Protein AF-A0A3P7K989-F1 (afdb_monomer_lite)

Organism: Onchocerca ochengi (NCBI:txid42157)

Structure (mmCIF, N/CA/C/O backbone):
data_AF-A0A3P7K989-F1
#
_entry.id   AF-A0A3P7K989-F1
#
loop_
_atom_site.group_PDB
_atom_site.id
_atom_site.type_symbol
_atom_site.label_atom_id
_atom_site.label_alt_id
_atom_site.label_comp_id
_atom_site.label_asym_id
_atom_site.label_entity_id
_atom_site.label_seq_id
_atom_site.pdbx_PDB_ins_code
_atom_site.Cartn_x
_atom_site.Cartn_y
_atom_site.Cartn_z
_atom_site.occupancy
_atom_site.B_iso_or_equiv
_atom_site.auth_seq_id
_atom_site.auth_comp_id
_atom_site.auth_asym_id
_atom_site.auth_atom_id
_atom_site.pdbx_PDB_model_num
ATOM 1 N N . CYS A 1 1 ? 12.024 3.795 -23.731 1.00 87.00 1 CYS A N 1
ATOM 2 C CA . CYS A 1 1 ? 11.121 3.128 -22.767 1.00 87.00 1 CYS A CA 1
ATOM 3 C C . CYS A 1 1 ? 11.545 3.517 -21.350 1.00 87.00 1 CYS A C 1
ATOM 5 O O . CYS A 1 1 ? 12.738 3.691 -21.145 1.00 87.00 1 CYS A O 1
ATOM 7 N N . GLN A 1 2 ? 10.616 3.710 -20.406 1.00 91.50 2 GLN A N 1
ATOM 8 C CA . GLN A 1 2 ? 10.931 4.067 -19.005 1.00 91.50 2 GLN A CA 1
ATOM 9 C C . GLN A 1 2 ? 10.994 2.856 -18.061 1.00 91.50 2 GLN A C 1
ATOM 11 O O . GLN A 1 2 ? 11.369 2.998 -16.898 1.00 91.50 2 GLN A O 1
ATOM 16 N N . TYR A 1 3 ? 10.612 1.680 -18.551 1.00 93.62 3 TYR A N 1
ATOM 17 C CA . TYR A 1 3 ? 10.545 0.445 -17.784 1.00 93.62 3 TYR A CA 1
ATOM 18 C C . TYR A 1 3 ? 11.619 -0.523 -18.268 1.00 93.62 3 TYR A C 1
ATOM 20 O O . TYR A 1 3 ? 12.061 -0.433 -19.412 1.00 93.62 3 TYR A O 1
ATOM 28 N N . ALA A 1 4 ? 12.030 -1.421 -17.378 1.00 94.62 4 ALA A N 1
ATOM 29 C CA . ALA A 1 4 ? 12.992 -2.467 -17.688 1.00 94.62 4 ALA A CA 1
ATOM 30 C C . ALA A 1 4 ? 12.389 -3.479 -18.675 1.00 94.62 4 ALA A C 1
ATOM 32 O O . ALA A 1 4 ? 11.234 -3.880 -18.510 1.00 94.62 4 ALA A O 1
ATOM 33 N N . HIS A 1 5 ? 13.172 -3.911 -19.661 1.00 94.25 5 HIS A N 1
ATOM 34 C CA . HIS A 1 5 ? 12.823 -4.988 -20.595 1.00 94.25 5 HIS A CA 1
ATOM 35 C C . HIS A 1 5 ? 13.372 -6.358 -20.170 1.00 94.25 5 HIS A C 1
ATOM 37 O O . HIS A 1 5 ? 13.144 -7.348 -20.858 1.00 94.25 5 HIS A O 1
ATOM 43 N N . GLY A 1 6 ? 14.056 -6.421 -19.028 1.00 91.75 6 GLY A N 1
ATOM 44 C CA . GLY A 1 6 ? 14.622 -7.632 -18.446 1.00 91.75 6 GLY A CA 1
ATOM 45 C C . GLY A 1 6 ? 15.124 -7.377 -17.026 1.00 91.75 6 GLY A C 1
ATOM 46 O O . GLY A 1 6 ? 15.021 -6.260 -16.506 1.00 91.75 6 GLY A O 1
ATOM 47 N N . GLU A 1 7 ? 15.631 -8.412 -16.359 1.00 91.25 7 GLU A N 1
ATOM 48 C CA . GLU A 1 7 ? 16.084 -8.299 -14.966 1.00 91.25 7 GLU A CA 1
ATOM 49 C C . GLU A 1 7 ? 17.368 -7.467 -14.856 1.00 91.25 7 GLU A C 1
ATOM 51 O O . GLU A 1 7 ? 17.533 -6.702 -13.907 1.00 91.25 7 GLU A O 1
ATOM 56 N N . GLU A 1 8 ? 18.219 -7.524 -15.877 1.00 94.38 8 GLU A N 1
ATOM 57 C CA . GLU A 1 8 ? 19.443 -6.737 -16.009 1.00 94.38 8 GLU A CA 1
ATOM 58 C C . GLU A 1 8 ? 19.205 -5.218 -16.065 1.00 94.38 8 GLU A C 1
ATOM 60 O O . GLU A 1 8 ? 20.043 -4.444 -15.603 1.00 94.38 8 GLU A O 1
ATOM 65 N N . GLU A 1 9 ? 18.049 -4.771 -16.568 1.00 94.56 9 GLU A N 1
ATOM 66 C CA . GLU A 1 9 ? 17.675 -3.349 -16.609 1.00 94.56 9 GLU A CA 1
ATOM 67 C C . GLU A 1 9 ? 16.927 -2.896 -15.338 1.00 94.56 9 GLU A C 1
ATOM 69 O O . GLU A 1 9 ? 16.615 -1.707 -15.168 1.00 94.56 9 GLU A O 1
ATOM 74 N N . ARG A 1 10 ? 16.613 -3.824 -14.420 1.00 93.69 10 ARG A N 1
ATOM 75 C CA . ARG A 1 10 ? 15.847 -3.528 -13.208 1.00 93.69 10 ARG A CA 1
ATOM 76 C C . ARG A 1 10 ? 16.715 -2.797 -12.188 1.00 93.69 10 ARG A C 1
ATOM 78 O O . ARG A 1 10 ? 17.650 -3.338 -11.608 1.00 93.69 10 ARG A O 1
ATOM 85 N N . ARG A 1 11 ? 16.334 -1.558 -11.881 1.00 90.00 11 ARG A N 1
ATOM 86 C CA . ARG A 1 11 ? 17.010 -0.756 -10.852 1.00 90.00 11 ARG A CA 1
ATOM 87 C C . ARG A 1 11 ? 16.677 -1.241 -9.433 1.00 90.00 11 ARG A C 1
ATOM 89 O O . ARG A 1 11 ? 15.528 -1.623 -9.178 1.00 90.00 11 ARG A O 1
ATOM 96 N N . PRO A 1 12 ? 17.636 -1.169 -8.489 1.00 88.25 12 PRO A N 1
ATOM 97 C CA . PRO A 1 12 ? 17.373 -1.453 -7.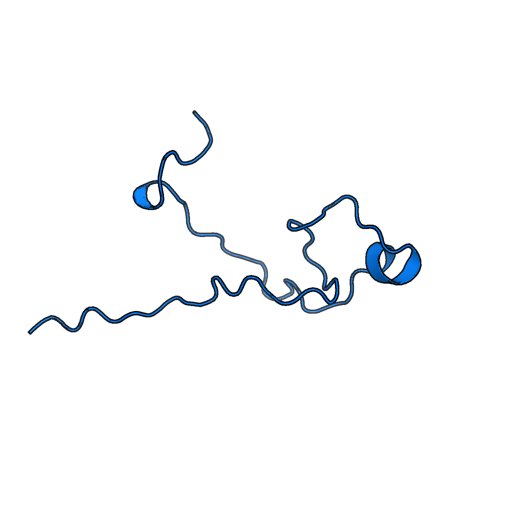084 1.00 88.25 12 PRO A CA 1
ATOM 98 C C . PRO A 1 12 ? 16.394 -0.429 -6.497 1.00 88.25 12 PRO A C 1
ATOM 100 O O . PRO A 1 12 ? 16.428 0.756 -6.833 1.00 88.25 12 PRO A O 1
ATOM 10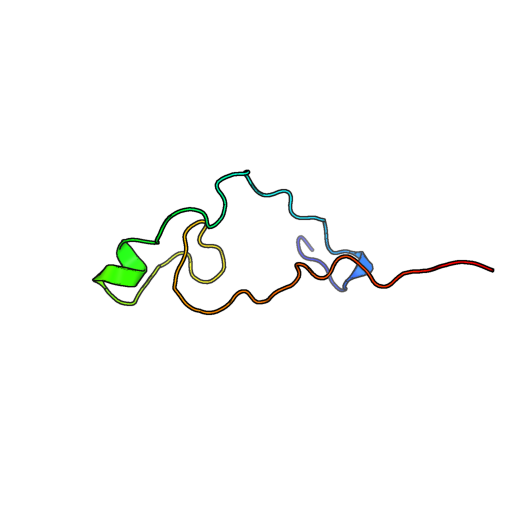3 N N . VAL A 1 13 ? 15.527 -0.889 -5.593 1.00 87.38 13 VAL A N 1
ATOM 104 C CA . VAL A 1 13 ? 14.556 -0.035 -4.898 1.00 87.38 13 VAL A CA 1
ATOM 105 C C . VAL A 1 13 ? 15.013 0.166 -3.459 1.00 87.38 13 VAL A C 1
ATOM 107 O O . VAL A 1 13 ? 14.852 -0.719 -2.619 1.00 87.38 13 VAL A O 1
ATOM 110 N N . PHE A 1 14 ? 15.547 1.349 -3.163 1.00 89.81 14 PHE A N 1
ATOM 111 C CA . PHE A 1 14 ? 15.837 1.763 -1.793 1.00 89.81 14 PHE A CA 1
ATOM 112 C C . PHE A 1 14 ? 14.548 2.240 -1.133 1.00 89.81 14 PHE A C 1
ATOM 114 O O . PHE A 1 14 ? 13.940 3.222 -1.560 1.00 89.81 14 PHE A O 1
ATOM 121 N N . ARG A 1 15 ? 14.103 1.512 -0.111 1.00 90.44 15 ARG A N 1
ATOM 122 C CA . ARG A 1 15 ? 12.883 1.838 0.628 1.00 90.44 15 ARG A CA 1
ATOM 123 C C . ARG A 1 15 ? 13.224 2.559 1.923 1.00 90.44 15 ARG A C 1
ATOM 125 O O . ARG A 1 15 ? 14.283 2.344 2.505 1.00 90.44 15 ARG A O 1
ATOM 132 N N . HIS A 1 16 ? 12.303 3.398 2.382 1.00 92.19 16 HIS A N 1
ATOM 133 C CA . HIS A 1 16 ? 12.422 4.052 3.679 1.00 92.19 16 HIS A CA 1
ATOM 134 C C . HIS A 1 16 ? 12.442 3.001 4.813 1.00 92.19 16 HIS A C 1
ATOM 136 O O . HIS A 1 16 ? 11.720 2.009 4.703 1.00 92.19 16 HIS A O 1
ATOM 142 N N . PRO A 1 17 ? 13.175 3.209 5.924 1.00 92.69 17 PRO A N 1
ATOM 143 C CA . PRO A 1 17 ? 13.233 2.250 7.038 1.00 92.69 17 PRO A CA 1
ATOM 144 C C . PRO A 1 17 ? 11.873 1.883 7.650 1.00 92.69 17 PRO A C 1
ATOM 146 O O . PRO A 1 17 ? 11.700 0.789 8.168 1.00 92.69 17 PRO A O 1
ATOM 149 N N . LYS A 1 18 ? 10.889 2.786 7.560 1.00 91.75 18 LYS A N 1
ATOM 150 C CA . LYS A 1 18 ? 9.495 2.555 7.994 1.00 91.75 18 LYS A CA 1
ATOM 151 C C . LYS A 1 18 ? 8.607 1.884 6.932 1.00 91.75 18 LYS A C 1
ATOM 153 O O . LYS A 1 18 ? 7.384 1.909 7.028 1.00 91.75 18 LYS A O 1
ATOM 158 N N . TYR A 1 19 ? 9.187 1.357 5.857 1.00 93.62 19 TYR A N 1
ATOM 159 C CA . TYR A 1 19 ? 8.416 0.630 4.856 1.00 93.62 19 TYR A CA 1
ATOM 160 C C . TYR A 1 19 ? 7.840 -0.641 5.477 1.00 93.62 19 TYR A C 1
ATOM 162 O O . TYR A 1 19 ? 8.580 -1.461 6.012 1.00 93.62 19 TYR A O 1
ATOM 170 N N . LYS A 1 20 ? 6.520 -0.806 5.373 1.00 92.06 20 LYS A N 1
ATOM 171 C CA . LYS A 1 20 ? 5.776 -1.964 5.878 1.00 92.06 20 LYS A CA 1
ATOM 172 C C . LYS A 1 20 ? 5.991 -2.205 7.380 1.00 92.06 20 LYS A C 1
ATOM 174 O O . LYS A 1 20 ? 6.014 -3.354 7.800 1.00 92.06 20 LYS A O 1
ATOM 179 N N . THR A 1 21 ? 6.123 -1.143 8.181 1.00 93.38 21 THR A N 1
ATOM 180 C CA . THR A 1 21 ? 6.192 -1.242 9.655 1.00 93.38 21 THR A CA 1
ATOM 181 C C . THR A 1 21 ? 4.855 -0.990 10.349 1.00 93.38 21 THR A C 1
ATOM 183 O O . THR A 1 21 ? 4.704 -1.325 11.516 1.00 93.38 21 THR A O 1
ATOM 186 N N . GLU A 1 22 ? 3.882 -0.402 9.652 1.00 94.69 22 GLU A N 1
ATOM 187 C CA . GLU A 1 22 ? 2.560 -0.067 10.192 1.00 94.69 22 GLU A CA 1
ATOM 188 C C . GLU A 1 22 ? 1.449 -0.596 9.275 1.00 94.69 22 GLU A C 1
ATOM 190 O O . GLU A 1 22 ? 1.642 -0.730 8.060 1.00 94.69 22 GLU A O 1
ATOM 195 N N . PHE A 1 23 ? 0.279 -0.893 9.846 1.00 95.31 23 PHE A N 1
ATOM 196 C CA . PHE A 1 23 ? -0.873 -1.423 9.112 1.00 95.31 23 PHE A CA 1
ATOM 197 C C . PHE A 1 23 ? -1.529 -0.384 8.208 1.00 95.31 23 PHE A C 1
ATOM 199 O O . PHE A 1 23 ? -1.717 0.777 8.573 1.00 95.31 23 PHE A O 1
ATOM 206 N N . CYS A 1 24 ? -1.938 -0.824 7.021 1.00 96.69 24 CYS A N 1
ATOM 207 C CA . CYS A 1 24 ? -2.712 -0.006 6.109 1.00 96.69 24 CYS A CA 1
ATOM 208 C C . CYS A 1 24 ? -4.157 0.061 6.590 1.00 96.69 24 CYS A C 1
ATOM 210 O O . CYS A 1 24 ? -4.949 -0.851 6.362 1.00 96.69 24 CYS A O 1
ATOM 212 N N . GLN A 1 25 ? -4.504 1.178 7.219 1.00 96.06 25 GLN A N 1
ATOM 213 C CA . GLN A 1 25 ? -5.855 1.442 7.700 1.00 96.06 25 GLN A CA 1
ATOM 214 C C . GLN A 1 25 ? -6.948 1.236 6.636 1.00 96.06 25 GLN A C 1
ATOM 216 O O . GLN A 1 25 ? -7.848 0.446 6.901 1.00 96.06 25 GLN A O 1
ATOM 221 N N . PRO A 1 26 ? -6.892 1.834 5.425 1.00 95.44 26 PRO A N 1
ATOM 222 C CA . PRO A 1 26 ? -7.973 1.659 4.452 1.00 95.44 26 PRO A CA 1
ATOM 223 C C . PRO A 1 26 ? -8.124 0.202 3.999 1.00 95.44 26 PRO A C 1
ATOM 225 O O . PRO A 1 26 ? -9.248 -0.277 3.877 1.00 95.44 26 PRO A O 1
ATOM 228 N N . PHE A 1 27 ? -7.016 -0.534 3.845 1.00 95.88 27 PHE A N 1
ATOM 229 C CA . PHE A 1 27 ? -7.082 -1.961 3.535 1.00 95.88 27 PHE A CA 1
ATOM 230 C C . PHE A 1 27 ? -7.758 -2.749 4.659 1.00 95.88 27 PHE A C 1
ATOM 232 O O . PHE A 1 27 ? -8.651 -3.542 4.402 1.00 95.88 27 PHE A O 1
ATOM 239 N N . HIS A 1 28 ? -7.365 -2.519 5.911 1.00 94.25 28 HIS A N 1
ATOM 240 C CA . HIS A 1 28 ? -7.906 -3.269 7.046 1.00 94.25 28 HIS A CA 1
ATOM 241 C C . HIS A 1 28 ? -9.339 -2.871 7.418 1.00 94.25 28 HIS A C 1
ATOM 243 O O . HIS A 1 28 ? -10.051 -3.672 8.012 1.00 94.25 28 HIS A O 1
ATOM 249 N N . GLN A 1 29 ? -9.764 -1.650 7.090 1.00 95.75 29 GLN A N 1
ATOM 250 C CA . GLN A 1 29 ? -11.109 -1.158 7.393 1.00 95.75 29 GLN A CA 1
ATOM 251 C C . GLN A 1 29 ? -12.112 -1.471 6.278 1.00 95.75 29 GLN A C 1
ATOM 253 O O . GLN A 1 29 ? -13.248 -1.832 6.562 1.00 95.75 29 GLN A O 1
ATOM 258 N N . VAL A 1 30 ? -11.705 -1.318 5.014 1.00 95.31 30 VAL A N 1
ATOM 259 C CA . VAL A 1 30 ? -12.602 -1.392 3.844 1.00 95.31 30 VAL A CA 1
ATOM 260 C C . VAL A 1 30 ? -12.313 -2.627 2.980 1.00 95.31 30 VAL A C 1
ATOM 262 O O . VAL A 1 30 ? -13.076 -2.945 2.075 1.00 95.31 30 VAL A O 1
ATOM 265 N N . GLY A 1 31 ? -11.208 -3.334 3.226 1.00 92.06 31 GLY A N 1
ATOM 266 C CA . GLY A 1 31 ? -10.746 -4.443 2.385 1.00 92.06 31 GLY A CA 1
ATOM 267 C C . GLY A 1 31 ? -10.064 -3.990 1.090 1.00 92.06 31 GLY A C 1
ATOM 268 O O . GLY A 1 31 ? -9.710 -4.820 0.258 1.00 92.06 31 GLY A O 1
ATOM 269 N N . TYR A 1 32 ? -9.878 -2.679 0.892 1.00 93.88 32 TYR A N 1
ATOM 270 C CA . TYR A 1 32 ? -9.340 -2.112 -0.343 1.00 93.88 32 TYR A CA 1
ATOM 271 C C . TYR A 1 32 ? -8.327 -1.002 -0.070 1.00 93.88 32 TYR A C 1
ATOM 273 O O . TYR A 1 32 ? -8.513 -0.143 0.790 1.00 93.88 32 TYR A O 1
ATOM 281 N N . CYS A 1 33 ? -7.254 -0.989 -0.858 1.00 95.56 33 CYS A N 1
ATOM 282 C CA . CYS A 1 33 ? -6.269 0.081 -0.845 1.00 95.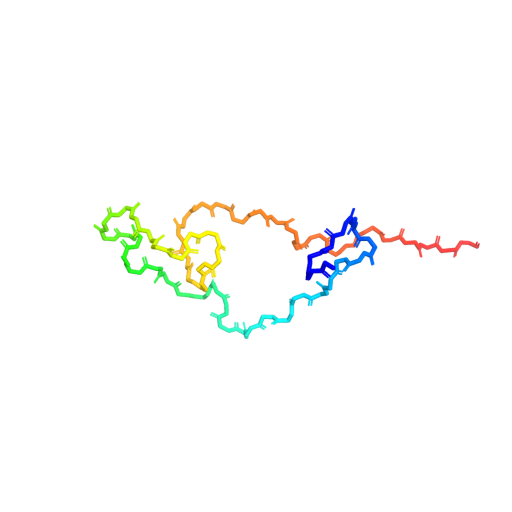56 33 CYS A CA 1
ATOM 283 C C . CYS A 1 33 ? -5.941 0.501 -2.282 1.00 95.56 33 CYS A C 1
ATOM 285 O O . CYS A 1 33 ? -5.442 -0.325 -3.052 1.00 95.56 33 CYS A O 1
ATOM 287 N N . PRO A 1 34 ? -6.129 1.783 -2.645 1.00 95.44 34 PRO A N 1
ATOM 288 C CA . PRO A 1 34 ? -5.898 2.265 -4.009 1.00 95.44 34 PRO A CA 1
ATOM 289 C C . PRO A 1 34 ? -4.425 2.191 -4.435 1.00 95.44 34 PRO A C 1
ATOM 291 O O . PRO A 1 34 ? -4.112 2.234 -5.621 1.00 95.44 34 PRO A O 1
ATOM 294 N N . TYR A 1 35 ? -3.504 2.060 -3.476 1.00 94.50 35 TYR A N 1
ATOM 295 C CA . TYR A 1 35 ? -2.074 1.917 -3.745 1.00 94.50 35 TYR A CA 1
ATOM 296 C C . TYR A 1 35 ? -1.663 0.477 -4.080 1.00 94.50 35 TYR A C 1
ATOM 298 O O . TYR A 1 35 ? -0.554 0.262 -4.579 1.00 94.50 35 TYR A O 1
ATOM 306 N N . GLY A 1 36 ? -2.532 -0.506 -3.814 1.00 89.94 36 GLY A N 1
ATOM 307 C CA . GLY A 1 36 ? -2.296 -1.915 -4.119 1.00 89.94 36 GLY A CA 1
ATOM 308 C C . GLY A 1 36 ? -0.921 -2.411 -3.635 1.00 89.94 36 GLY A C 1
ATOM 309 O O . GLY A 1 36 ? -0.489 -2.049 -2.534 1.00 89.94 36 GLY A O 1
ATOM 310 N N . PRO A 1 37 ? -0.177 -3.173 -4.460 1.00 88.88 37 PRO A N 1
ATOM 311 C CA . PRO A 1 37 ? 1.155 -3.685 -4.111 1.00 88.88 37 PRO A CA 1
ATOM 312 C C . PRO A 1 37 ? 2.212 -2.600 -3.858 1.00 88.88 37 PRO A C 1
ATOM 314 O O . PRO A 1 37 ? 3.226 -2.852 -3.209 1.00 88.88 37 PRO A O 1
ATOM 317 N N . ARG A 1 38 ? 1.985 -1.377 -4.356 1.00 90.25 38 ARG A N 1
ATOM 318 C CA . ARG A 1 38 ? 2.880 -0.229 -4.147 1.00 90.25 38 ARG A CA 1
ATOM 319 C C . ARG A 1 38 ? 2.625 0.485 -2.820 1.00 90.25 38 ARG A C 1
ATOM 321 O O . ARG A 1 38 ? 3.348 1.422 -2.500 1.00 90.25 38 ARG A O 1
ATOM 328 N N . CYS A 1 39 ? 1.628 0.058 -2.042 1.00 93.94 39 CYS A N 1
ATOM 329 C CA . CYS A 1 39 ? 1.380 0.609 -0.716 1.00 93.94 39 CYS A CA 1
ATOM 330 C C . CYS A 1 39 ? 2.610 0.441 0.186 1.00 93.94 39 CYS A C 1
ATOM 332 O O . CYS A 1 39 ? 3.221 -0.629 0.223 1.00 93.94 39 CYS A O 1
ATOM 334 N N . ASN A 1 40 ? 2.934 1.476 0.961 1.00 93.31 40 ASN A N 1
ATOM 335 C CA . ASN A 1 40 ? 4.038 1.452 1.921 1.00 93.31 40 ASN A CA 1
ATOM 336 C C . ASN A 1 40 ? 3.656 0.851 3.286 1.00 93.31 40 ASN A C 1
ATOM 338 O O . ASN A 1 40 ? 4.537 0.657 4.114 1.00 93.31 40 ASN A O 1
ATOM 342 N N . PHE A 1 41 ? 2.379 0.523 3.508 1.00 94.62 41 PHE A N 1
ATOM 343 C CA . PHE A 1 41 ? 1.828 -0.025 4.755 1.00 94.62 41 PHE A CA 1
ATOM 344 C C . PHE A 1 41 ? 1.419 -1.505 4.599 1.00 94.62 41 PHE A C 1
ATOM 346 O O . PHE A 1 41 ? 1.280 -2.000 3.477 1.00 94.62 41 PHE A O 1
ATOM 353 N N . ILE A 1 42 ? 1.268 -2.238 5.703 1.00 93.50 42 ILE A N 1
ATOM 354 C CA . ILE A 1 42 ? 0.999 -3.692 5.742 1.00 93.50 42 ILE A CA 1
ATOM 355 C C . ILE A 1 42 ? -0.471 -3.994 5.373 1.00 93.50 42 ILE A C 1
ATOM 357 O O . ILE A 1 42 ? -1.358 -3.308 5.868 1.00 93.50 42 ILE A O 1
ATOM 361 N N . HIS A 1 43 ? -0.726 -4.992 4.508 1.00 92.12 43 HIS A N 1
ATOM 362 C CA . HIS A 1 43 ? -2.070 -5.438 4.062 1.00 92.12 43 HIS A CA 1
ATOM 363 C C . HIS A 1 43 ? -2.417 -6.897 4.465 1.00 92.12 43 HIS A C 1
ATOM 365 O O . HIS A 1 43 ? -3.453 -7.393 4.072 1.00 92.12 43 HIS A O 1
ATOM 371 N N . ASN A 1 44 ? -1.590 -7.635 5.210 1.00 76.38 44 ASN A N 1
ATOM 372 C CA . ASN A 1 44 ? -1.775 -9.070 5.555 1.00 76.38 44 ASN A CA 1
ATOM 373 C C . ASN A 1 44 ? -1.523 -10.123 4.460 1.00 76.38 44 ASN A C 1
ATOM 375 O O . ASN A 1 44 ? -1.330 -11.280 4.817 1.00 76.38 44 ASN A O 1
ATOM 379 N N . GLU A 1 45 ? -1.455 -9.779 3.173 1.00 63.16 45 GLU A N 1
ATOM 380 C CA . GLU A 1 45 ? -0.937 -10.720 2.169 1.00 63.16 45 GLU A CA 1
ATOM 381 C C . GLU A 1 45 ? 0.585 -10.775 2.280 1.00 63.16 45 GLU A C 1
ATOM 383 O O . GLU A 1 45 ? 1.265 -9.741 2.223 1.00 63.16 45 GLU A O 1
ATOM 388 N N . GLU A 1 46 ? 1.103 -11.982 2.511 1.00 55.75 46 GLU A N 1
ATOM 389 C CA . GLU A 1 46 ? 2.526 -12.268 2.567 1.00 55.75 46 GLU A CA 1
ATOM 390 C C . GLU A 1 46 ? 3.237 -11.550 1.424 1.00 55.75 46 GLU A C 1
ATOM 392 O O . GLU A 1 46 ? 3.007 -11.798 0.244 1.00 55.75 46 GLU A O 1
ATOM 397 N N . GLN A 1 47 ? 4.116 -10.632 1.811 1.00 53.41 47 GLN A N 1
ATOM 398 C CA . GLN A 1 47 ? 5.469 -10.620 1.292 1.00 53.41 47 GLN A CA 1
ATOM 399 C C . GLN A 1 47 ? 5.693 -11.444 0.018 1.00 53.41 47 GLN A C 1
ATOM 401 O O . GLN A 1 47 ? 6.119 -12.581 0.210 1.00 53.41 47 GLN A O 1
ATOM 406 N N . PRO A 1 48 ? 5.550 -10.970 -1.241 1.00 50.06 48 PRO A N 1
ATOM 407 C 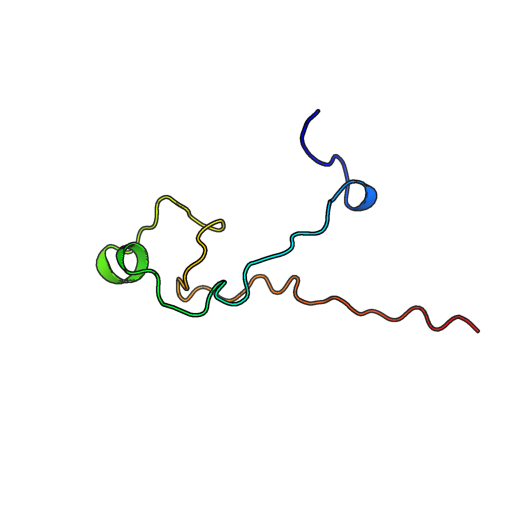CA . PRO A 1 48 ? 6.365 -11.554 -2.288 1.00 50.06 48 PRO A CA 1
ATOM 408 C C . PRO A 1 48 ? 7.792 -11.227 -1.871 1.00 50.06 48 PRO A C 1
ATOM 410 O O . PRO A 1 48 ? 8.275 -10.100 -2.023 1.00 50.06 48 PRO A O 1
ATOM 413 N N . GLN A 1 49 ? 8.420 -12.194 -1.216 1.00 49.53 49 GLN A N 1
ATOM 414 C CA . GLN A 1 49 ? 9.760 -12.098 -0.689 1.00 49.53 49 GLN A CA 1
ATOM 415 C C . GLN A 1 49 ? 10.728 -12.078 -1.869 1.00 49.53 49 GLN A C 1
ATOM 417 O O . GLN A 1 49 ? 11.420 -13.044 -2.146 1.00 49.53 49 GLN A O 1
ATOM 422 N N . HIS A 1 50 ? 10.847 -10.934 -2.538 1.00 49.00 50 HIS A N 1
ATOM 423 C CA . HIS A 1 50 ? 12.086 -10.579 -3.229 1.00 49.00 50 HIS A CA 1
ATOM 424 C C . HIS A 1 50 ? 13.089 -9.939 -2.254 1.00 49.00 50 HIS A C 1
ATOM 426 O O . HIS A 1 50 ? 13.934 -9.137 -2.635 1.00 49.00 50 HIS A O 1
ATOM 432 N N . SER A 1 51 ? 13.010 -10.348 -0.985 1.00 49.34 51 SER A N 1
ATOM 433 C CA . SER A 1 51 ? 14.075 -10.282 0.016 1.00 49.34 51 SER A CA 1
ATOM 434 C C . SER A 1 51 ? 15.048 -11.465 -0.105 1.00 49.34 51 SER A C 1
ATOM 436 O O . SER A 1 51 ? 15.770 -11.753 0.841 1.00 49.34 51 SER A O 1
ATOM 438 N N . LEU A 1 52 ? 15.093 -12.166 -1.244 1.00 54.16 52 LEU A N 1
ATOM 439 C CA . LEU A 1 52 ? 16.166 -13.109 -1.565 1.00 54.16 52 LEU A CA 1
ATOM 440 C C . LEU A 1 52 ? 17.259 -12.407 -2.378 1.00 54.16 52 LEU A C 1
ATOM 442 O O . LEU A 1 52 ? 17.590 -12.807 -3.490 1.00 54.16 52 LEU A O 1
ATOM 446 N N . GLN A 1 53 ? 17.884 -11.383 -1.799 1.00 59.56 53 GLN A N 1
ATOM 447 C CA . GLN A 1 53 ? 19.302 -11.207 -2.084 1.00 59.56 53 GLN A CA 1
ATOM 448 C C . GLN A 1 53 ? 20.001 -12.350 -1.338 1.00 59.56 53 GLN A C 1
ATOM 450 O O . GLN A 1 53 ? 20.090 -12.287 -0.116 1.00 59.56 53 GLN A O 1
ATOM 455 N N . THR A 1 54 ? 20.393 -13.418 -2.050 1.00 49.25 54 THR A N 1
ATOM 456 C CA . THR A 1 54 ? 21.643 -14.211 -1.899 1.00 49.25 54 THR A CA 1
ATOM 457 C C . THR A 1 54 ? 21.476 -15.65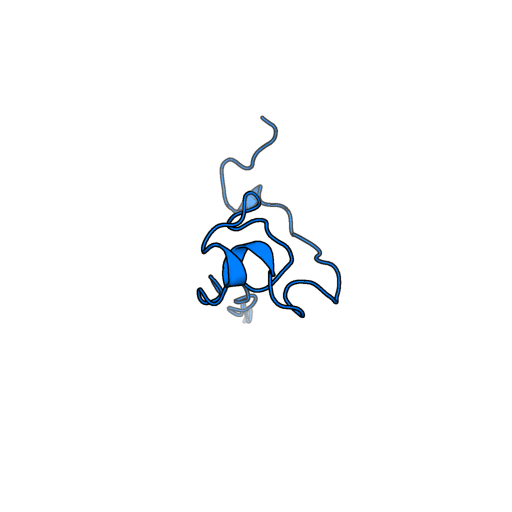8 -2.410 1.00 49.25 54 THR A C 1
ATOM 459 O O . THR A 1 54 ? 21.137 -16.569 -1.660 1.00 49.25 54 THR A O 1
ATOM 462 N N . ARG A 1 55 ? 21.864 -15.911 -3.665 1.00 50.00 55 ARG A N 1
ATOM 463 C CA . ARG A 1 55 ? 22.709 -17.068 -4.031 1.00 50.00 55 ARG A CA 1
ATOM 464 C C . ARG A 1 55 ? 23.974 -16.449 -4.642 1.00 50.00 55 ARG A C 1
ATOM 466 O O . ARG A 1 55 ? 23.917 -15.904 -5.729 1.00 50.00 55 ARG A O 1
ATOM 473 N N . ARG A 1 56 ? 24.988 -16.134 -3.830 1.00 56.44 56 ARG A N 1
ATOM 474 C CA . ARG A 1 56 ? 26.175 -16.971 -3.578 1.00 56.44 56 ARG A CA 1
ATOM 475 C C . ARG A 1 56 ? 26.886 -17.377 -4.885 1.00 56.44 56 ARG A C 1
ATOM 477 O O . ARG A 1 56 ? 26.765 -18.518 -5.300 1.00 56.44 56 ARG A O 1
ATOM 484 N N . ASN A 1 57 ? 27.666 -16.467 -5.476 1.00 51.00 57 ASN A N 1
ATOM 485 C CA . ASN A 1 57 ? 28.798 -16.856 -6.326 1.00 51.00 57 ASN A CA 1
ATOM 486 C C . ASN A 1 57 ? 30.064 -16.824 -5.465 1.00 51.00 57 ASN A C 1
ATOM 488 O O . ASN A 1 57 ? 30.745 -15.806 -5.363 1.00 51.00 57 ASN A O 1
ATOM 492 N N . GLN A 1 58 ? 30.330 -17.946 -4.793 1.00 52.72 58 GLN A N 1
ATOM 493 C CA . GLN A 1 58 ? 31.687 -18.305 -4.393 1.00 52.72 58 GLN A CA 1
ATOM 494 C C . GLN A 1 58 ? 32.401 -18.725 -5.678 1.00 52.72 58 GLN A C 1
ATOM 496 O O . GLN A 1 58 ? 32.093 -19.769 -6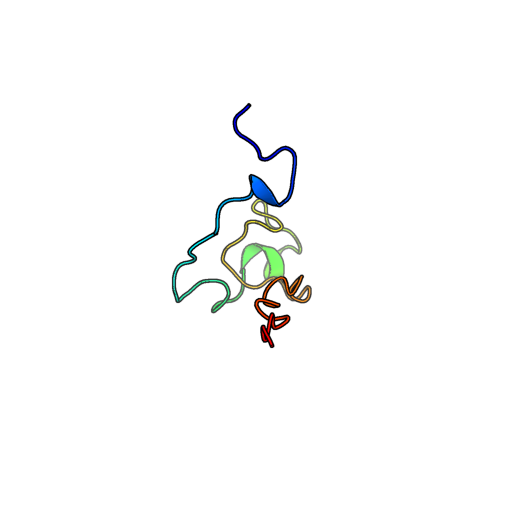.247 1.00 52.72 58 GLN A O 1
ATOM 501 N N . ILE A 1 59 ? 33.268 -17.846 -6.170 1.00 58.81 59 ILE A N 1
ATOM 502 C CA . ILE A 1 59 ? 34.271 -18.168 -7.181 1.00 58.81 59 ILE A CA 1
ATOM 503 C C . ILE A 1 59 ? 35.301 -19.064 -6.478 1.00 58.81 59 ILE A C 1
ATOM 505 O O . ILE A 1 59 ? 35.850 -18.651 -5.456 1.00 58.81 59 ILE A O 1
ATOM 509 N N . ASN A 1 60 ? 35.494 -20.285 -6.984 1.00 41.56 60 ASN A N 1
ATOM 510 C CA . ASN A 1 60 ? 36.803 -20.938 -6.918 1.00 41.56 60 ASN A CA 1
ATOM 511 C C . ASN A 1 60 ? 37.676 -20.313 -8.002 1.00 41.56 60 ASN A C 1
ATOM 513 O O . ASN A 1 60 ? 37.152 -20.187 -9.134 1.00 41.56 60 ASN A O 1
#

Secondary structure (DSSP, 8-state):
--S-SSSTTPPP----TTTTSSB-HHHHHHS--TTGGG-SSB-SS---------------

pLDDT: mean 81.93, std 18.04, range [41.56, 96.69]

Radius of gyration: 15.72 Å; chains: 1; bounding box: 49×25×33 Å

InterPro domains:
  IPR000571 Zinc finger, CCCH-type [PF00642] (19-45)
  IPR000571 Zinc finger, CCCH-type [PS50103] (18-46)
  IPR000571 Zinc finger, CCCH-type [SM00356] (18-45)
  IPR036855 Zinc finger, CCCH-type superfamily [SSF90229] (15-46)
  IPR045877 RNA-binding protein ZFP36-like [PTHR12547] (1-51)

Foldseek 3Di:
DPDDPDPVRDDDDDDDPQQQVAADPCCVPVVDDPCPPVDSYDNPDDDPPPVPPDDDDPDD

Sequence (60 aa):
CQYAHGEEERRPVFRHPKYKTEFCQPFHQVGYCPYGPRCNFIHNEEQPQHSLQTRRNQIN